Protein AF-A0A822FZ84-F1 (afdb_monomer)

Sequence (105 aa):
ALESEFVSCHLHHWIDFIFGYKQRGSEAVRAVDVFYYLAYESAVNLDSITNPTDRTAIETQIRNFGQAPAQLLTELHPPINSAMNLTPMMYNVTPEDVSMIMKFS

Secondary structure (DSSP, 8-state):
-TTSHHHHHHHHHHHHHHTSTTSSHHHHHHHT-PPPGGGSTTS--GGG---HHHHHHHHHHHHHS--PPPP--SSPPPPP--HHHH-GGGGG--HHHHHHHTT--

Mean predicted aligned error: 10.66 Å

Solvent-accessible surface area (backbone atoms only — not comparable to full-atom values): 6385 Å² total; per-residue (Å²): 112,76,91,30,70,72,40,50,52,49,47,32,60,58,44,18,42,58,28,15,39,30,43,48,69,71,49,4,59,77,69,73,50,70,73,64,67,69,26,40,80,85,64,69,68,69,86,77,48,83,51,68,66,61,40,52,51,51,54,50,46,44,74,71,71,48,67,54,63,73,73,79,36,82,52,84,54,72,64,55,95,36,76,59,80,76,37,76,71,62,84,79,56,57,81,73,56,59,61,57,60,68,71,78,109

Radius of gyration: 21.4 Å; Cα contacts (8 Å, |Δi|>4): 100; chains: 1; bounding box: 47×20×59 Å

Structure (mmCIF, N/CA/C/O backbone):
data_AF-A0A822FZ84-F1
#
_entry.id   AF-A0A822FZ84-F1
#
loop_
_atom_site.group_PDB
_atom_site.id
_atom_site.type_symbol
_atom_site.label_atom_id
_atom_site.label_alt_id
_atom_site.label_comp_id
_atom_site.label_asym_id
_atom_site.label_entity_id
_atom_site.label_seq_id
_atom_site.pdbx_PDB_ins_code
_atom_site.Cartn_x
_atom_site.Cartn_y
_atom_site.Cartn_z
_atom_site.occupancy
_atom_site.B_iso_or_equiv
_atom_site.auth_seq_id
_atom_site.auth_comp_id
_atom_site.auth_asym_id
_atom_site.auth_atom_id
_atom_site.pdbx_PDB_model_num
ATOM 1 N N . ALA A 1 1 ? 23.415 -2.727 -9.171 1.00 80.38 1 ALA A N 1
ATOM 2 C CA . ALA A 1 1 ? 22.228 -3.578 -8.946 1.00 80.38 1 ALA A CA 1
ATOM 3 C C . ALA A 1 1 ? 20.954 -2.753 -9.119 1.00 80.38 1 ALA A C 1
ATOM 5 O O . ALA A 1 1 ? 20.304 -2.936 -10.136 1.00 80.38 1 ALA A O 1
ATOM 6 N N . LEU A 1 2 ? 20.650 -1.802 -8.224 1.00 89.56 2 LEU A N 1
ATOM 7 C CA . LEU A 1 2 ? 19.492 -0.900 -8.378 1.00 89.56 2 LEU A CA 1
ATOM 8 C C . LEU A 1 2 ? 19.621 0.054 -9.576 1.00 89.56 2 LEU A C 1
ATOM 10 O O . LEU A 1 2 ? 18.687 0.180 -10.346 1.00 89.56 2 LEU A O 1
ATOM 14 N N . GLU A 1 3 ? 20.810 0.609 -9.806 1.00 90.75 3 GLU A N 1
ATOM 15 C CA . GLU A 1 3 ? 21.090 1.495 -10.954 1.00 90.75 3 GLU A CA 1
ATOM 16 C C . GLU A 1 3 ? 21.277 0.747 -12.291 1.00 90.75 3 GLU A C 1
ATOM 18 O O . GLU A 1 3 ? 21.889 1.264 -13.221 1.00 90.75 3 GLU A O 1
ATOM 23 N N . SER A 1 4 ? 20.871 -0.524 -12.381 1.00 89.31 4 SER A N 1
ATOM 24 C CA . SER A 1 4 ? 21.027 -1.280 -13.630 1.00 89.31 4 SER A CA 1
ATOM 25 C C . SER A 1 4 ? 19.916 -0.942 -14.614 1.00 89.31 4 SER A C 1
ATOM 27 O O . SER A 1 4 ? 18.779 -0.712 -14.212 1.00 89.31 4 SER A O 1
ATOM 29 N N . GLU A 1 5 ? 20.223 -1.020 -15.908 1.00 86.38 5 GLU A N 1
ATOM 30 C CA . GLU A 1 5 ? 19.253 -0.781 -16.982 1.00 86.38 5 GLU A CA 1
ATOM 31 C C . GLU A 1 5 ? 17.986 -1.639 -16.825 1.00 86.38 5 GLU A C 1
ATOM 33 O O . GLU A 1 5 ? 16.870 -1.152 -16.991 1.00 86.38 5 GLU A O 1
ATOM 38 N N . PHE A 1 6 ? 18.162 -2.902 -16.416 1.00 87.62 6 PHE A N 1
ATOM 39 C CA . PHE A 1 6 ? 17.065 -3.830 -16.151 1.00 87.62 6 PHE A CA 1
ATOM 40 C C . PHE A 1 6 ? 16.132 -3.339 -15.037 1.00 87.62 6 PHE A C 1
ATOM 42 O O . PHE A 1 6 ? 14.914 -3.446 -15.156 1.00 87.62 6 PHE A O 1
ATOM 49 N N . VAL A 1 7 ? 16.681 -2.808 -13.942 1.00 91.31 7 VAL A N 1
ATOM 50 C CA . VAL A 1 7 ? 15.851 -2.264 -12.862 1.00 91.31 7 VAL A CA 1
ATOM 51 C C . VAL A 1 7 ? 15.180 -0.979 -13.330 1.00 91.31 7 VAL A C 1
ATOM 53 O O . VAL A 1 7 ? 13.975 -0.845 -13.146 1.00 91.31 7 VAL A O 1
ATOM 56 N N . SER A 1 8 ? 15.902 -0.087 -14.010 1.00 89.38 8 SER A N 1
ATOM 57 C CA . SER A 1 8 ? 15.355 1.170 -14.534 1.00 89.38 8 SER A CA 1
ATOM 58 C C . SER A 1 8 ? 14.128 0.960 -15.427 1.00 89.38 8 SER A C 1
ATOM 60 O O . SER A 1 8 ? 13.134 1.672 -15.274 1.00 89.38 8 SER A O 1
ATOM 62 N N . CYS A 1 9 ? 14.142 -0.038 -16.319 1.00 89.50 9 CYS A N 1
ATOM 63 C CA . CYS A 1 9 ? 12.999 -0.295 -17.199 1.00 89.50 9 CYS A CA 1
ATOM 64 C C . CYS A 1 9 ? 11.798 -0.951 -16.488 1.00 89.50 9 CYS A C 1
ATOM 66 O O . CYS A 1 9 ? 10.669 -0.749 -16.929 1.00 89.50 9 CYS A O 1
ATOM 68 N N . HIS A 1 10 ? 11.989 -1.638 -15.353 1.00 90.94 10 HIS A N 1
ATOM 69 C CA . HIS A 1 10 ? 10.907 -2.330 -14.628 1.00 90.94 10 HIS A CA 1
ATOM 70 C C . HIS A 1 10 ? 10.463 -1.649 -13.325 1.00 90.94 10 HIS A C 1
ATOM 72 O O . HIS A 1 10 ? 9.415 -2.004 -12.786 1.00 90.94 10 HIS A O 1
ATOM 78 N N . LEU A 1 11 ? 11.208 -0.664 -12.815 1.00 94.38 11 LEU A N 1
ATOM 79 C CA . LEU A 1 11 ? 10.946 -0.049 -11.508 1.00 94.38 11 LEU A CA 1
ATOM 80 C C . LEU A 1 11 ? 9.545 0.566 -11.415 1.00 94.38 11 LEU A C 1
ATOM 82 O O . LEU A 1 11 ? 8.913 0.493 -10.364 1.00 94.38 11 LEU A O 1
ATOM 86 N N . HIS A 1 12 ? 9.031 1.106 -12.522 1.00 94.50 12 HIS A N 1
ATOM 87 C CA . HIS A 1 12 ? 7.685 1.674 -12.592 1.00 94.50 12 HIS A CA 1
ATOM 88 C C . HIS A 1 12 ? 6.594 0.674 -12.170 1.00 94.50 12 HIS A C 1
ATOM 90 O O . HIS A 1 12 ? 5.654 1.062 -11.486 1.00 94.50 12 HIS A O 1
ATOM 96 N N . HIS A 1 13 ? 6.762 -0.625 -12.448 1.00 94.94 13 HIS A N 1
ATOM 97 C CA . HIS A 1 13 ? 5.827 -1.645 -11.972 1.00 94.94 13 HIS A CA 1
ATOM 98 C C . HIS A 1 13 ? 5.835 -1.786 -10.453 1.00 94.94 13 HIS A C 1
ATOM 100 O O . HIS A 1 13 ? 4.775 -1.952 -9.862 1.00 94.94 13 HIS A O 1
ATOM 106 N N . TRP A 1 14 ? 7.007 -1.720 -9.816 1.00 96.38 14 TRP A N 1
ATOM 107 C CA . TRP A 1 14 ? 7.099 -1.724 -8.354 1.00 96.38 14 TRP A CA 1
ATOM 108 C C . TRP A 1 14 ? 6.465 -0.463 -7.755 1.00 96.38 14 TRP A C 1
ATOM 110 O O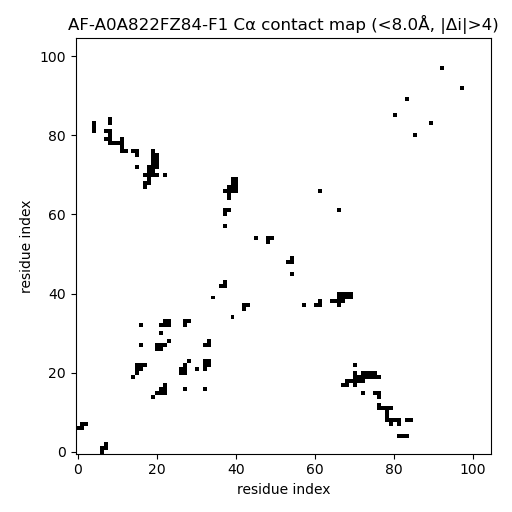 . TRP A 1 14 ? 5.753 -0.545 -6.757 1.00 96.38 14 TRP A O 1
ATOM 120 N N . ILE A 1 15 ? 6.645 0.689 -8.407 1.00 96.56 15 ILE A N 1
ATOM 121 C CA . ILE A 1 15 ? 5.978 1.934 -8.010 1.00 96.56 15 ILE A CA 1
ATOM 122 C C . ILE A 1 15 ? 4.452 1.789 -8.118 1.00 96.56 15 ILE A C 1
ATOM 124 O O . ILE A 1 15 ? 3.748 2.226 -7.209 1.00 96.56 15 ILE A O 1
ATOM 128 N N . ASP A 1 16 ? 3.935 1.125 -9.158 1.00 97.00 16 ASP A N 1
ATOM 129 C CA . ASP A 1 16 ? 2.495 0.874 -9.302 1.00 97.00 16 ASP A CA 1
ATOM 130 C C . ASP A 1 16 ? 1.905 0.080 -8.131 1.00 97.00 16 ASP A C 1
ATOM 132 O O . ASP A 1 16 ? 0.764 0.337 -7.745 1.00 97.00 16 ASP A O 1
ATOM 136 N N . PHE A 1 17 ? 2.665 -0.873 -7.583 1.00 96.19 17 PHE A N 1
ATOM 137 C CA . PHE A 1 17 ? 2.275 -1.656 -6.407 1.00 96.19 17 PHE A CA 1
ATOM 138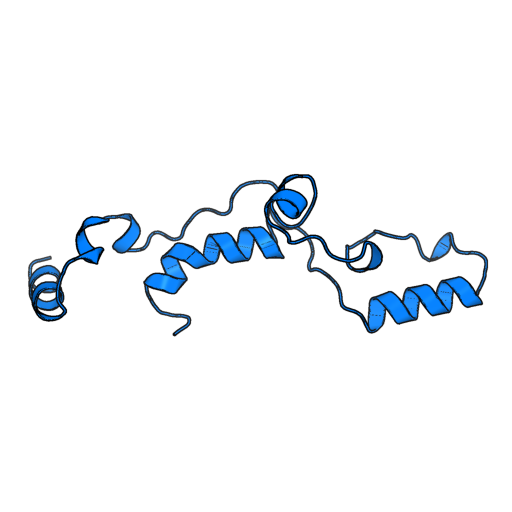 C C . PHE A 1 17 ? 2.249 -0.796 -5.144 1.00 96.19 17 PHE A C 1
ATOM 140 O O . PHE A 1 17 ? 1.235 -0.709 -4.459 1.00 96.19 17 PHE A O 1
ATOM 147 N N . ILE A 1 18 ? 3.351 -0.099 -4.857 1.00 96.75 18 ILE A N 1
ATOM 148 C CA . ILE A 1 18 ? 3.508 0.579 -3.567 1.00 96.75 18 ILE A CA 1
ATOM 149 C C . ILE A 1 18 ? 2.776 1.919 -3.507 1.00 96.75 18 ILE A C 1
ATOM 151 O O . ILE A 1 18 ? 2.277 2.275 -2.444 1.00 96.75 18 ILE A O 1
ATOM 155 N N . PHE A 1 19 ? 2.696 2.665 -4.610 1.00 96.94 19 PHE A N 1
ATOM 156 C CA . PHE A 1 19 ? 2.155 4.032 -4.639 1.00 96.94 19 PHE A CA 1
ATOM 157 C C . PHE A 1 19 ? 1.104 4.260 -5.730 1.00 96.94 19 PHE A C 1
ATOM 159 O O . PHE A 1 19 ? 0.472 5.318 -5.747 1.00 96.94 19 PHE A O 1
ATOM 166 N N . GLY A 1 20 ? 0.945 3.323 -6.664 1.00 96.31 20 GLY A N 1
ATOM 167 C CA . GLY A 1 20 ? 0.120 3.513 -7.852 1.00 96.31 20 GLY A CA 1
ATOM 168 C C . GLY A 1 20 ? -1.197 2.749 -7.838 1.00 96.31 20 GLY A C 1
ATOM 169 O O . GLY A 1 20 ? -1.736 2.366 -6.799 1.00 96.31 20 GLY A O 1
ATOM 170 N N . TYR A 1 21 ? -1.741 2.546 -9.036 1.00 96.56 21 TYR A N 1
ATOM 171 C CA . TYR A 1 21 ? -3.084 2.000 -9.232 1.00 96.56 21 TYR A CA 1
ATOM 172 C C . TYR A 1 21 ? -3.258 0.549 -8.745 1.00 96.56 21 TYR A C 1
ATOM 174 O O . TYR A 1 21 ? -4.392 0.117 -8.544 1.00 96.56 21 TYR A O 1
ATOM 182 N N . LYS A 1 22 ? -2.164 -0.202 -8.536 1.00 97.25 22 LYS A N 1
ATOM 183 C CA . LYS A 1 22 ? -2.207 -1.584 -8.032 1.00 97.25 22 LYS A CA 1
ATOM 184 C C . LYS A 1 22 ? -2.182 -1.683 -6.509 1.00 97.25 22 LYS A C 1
ATOM 186 O O . LYS A 1 22 ? -2.326 -2.786 -6.005 1.00 97.25 22 LYS A O 1
ATOM 191 N N . GLN A 1 23 ? -2.056 -0.573 -5.780 1.00 96.81 23 GLN A N 1
ATOM 192 C CA . GLN A 1 23 ? -2.022 -0.602 -4.315 1.00 96.81 23 GLN A CA 1
ATOM 193 C C . GLN A 1 23 ? -3.365 -1.050 -3.699 1.00 96.81 23 GLN A C 1
ATOM 195 O O . GLN A 1 23 ? -3.412 -1.615 -2.603 1.00 96.81 23 GLN A O 1
ATOM 200 N N . ARG A 1 24 ? -4.493 -0.754 -4.367 1.00 93.94 24 ARG A N 1
ATOM 201 C CA . ARG A 1 24 ? -5.853 -0.987 -3.846 1.00 93.94 24 ARG A CA 1
ATOM 202 C C . ARG A 1 24 ? -6.821 -1.452 -4.940 1.00 93.94 24 ARG A C 1
ATOM 204 O O . ARG A 1 24 ? -6.529 -1.399 -6.130 1.00 93.94 24 ARG A O 1
ATOM 211 N N . GLY A 1 25 ? -8.012 -1.886 -4.527 1.00 94.06 25 GLY A N 1
ATOM 212 C CA . GLY A 1 25 ? -9.098 -2.254 -5.441 1.00 94.06 25 GLY A CA 1
ATOM 213 C C . GLY A 1 25 ? -8.882 -3.588 -6.164 1.00 94.06 25 GLY A C 1
ATOM 214 O O . GLY A 1 25 ? -8.148 -4.457 -5.695 1.00 94.06 25 GLY A O 1
ATOM 215 N N . SER A 1 26 ? -9.553 -3.765 -7.306 1.00 96.88 26 SER A N 1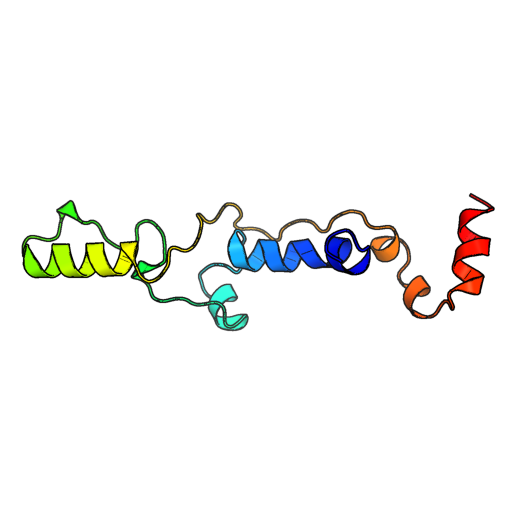
ATOM 216 C CA . SER A 1 26 ? -9.500 -5.007 -8.094 1.00 96.88 26 SER A CA 1
ATOM 217 C C . SER A 1 26 ? -8.097 -5.327 -8.604 1.00 96.88 26 SER A C 1
ATOM 219 O O . SER A 1 26 ? -7.728 -6.497 -8.692 1.00 96.88 26 SER A O 1
ATOM 221 N N . GLU A 1 27 ? -7.304 -4.298 -8.903 1.00 97.12 27 GLU A N 1
ATOM 222 C CA . GLU A 1 27 ? -5.950 -4.469 -9.423 1.00 97.12 27 GLU A CA 1
ATOM 223 C C . GLU A 1 27 ? -4.992 -5.013 -8.363 1.00 97.12 27 GLU A C 1
ATOM 225 O O . GLU A 1 27 ? -4.208 -5.909 -8.676 1.00 97.12 27 GLU A O 1
ATOM 230 N N . ALA A 1 28 ? -5.125 -4.581 -7.104 1.00 96.94 28 ALA A N 1
ATOM 231 C CA . ALA A 1 28 ? -4.383 -5.159 -5.982 1.00 96.94 28 ALA A CA 1
ATOM 232 C C . ALA A 1 28 ? -4.707 -6.644 -5.784 1.00 96.94 28 ALA A C 1
ATOM 234 O O . ALA A 1 28 ? -3.809 -7.464 -5.607 1.00 96.94 28 ALA A O 1
ATOM 235 N N . VAL A 1 29 ? -5.991 -7.017 -5.873 1.00 97.38 29 VAL A N 1
ATOM 236 C CA . VAL A 1 29 ? -6.427 -8.422 -5.767 1.00 97.38 29 VAL A CA 1
ATOM 237 C C . VAL A 1 29 ? -5.819 -9.253 -6.892 1.00 97.38 29 VAL A C 1
ATOM 239 O O . VAL A 1 29 ? -5.247 -10.313 -6.644 1.00 97.38 29 VAL A O 1
ATOM 242 N N . ARG A 1 30 ? -5.910 -8.762 -8.133 1.00 96.94 30 ARG A N 1
ATOM 243 C CA . ARG A 1 30 ? -5.378 -9.447 -9.317 1.00 96.94 30 ARG A CA 1
ATOM 244 C C . ARG A 1 30 ? -3.866 -9.639 -9.240 1.00 96.94 30 ARG A C 1
ATOM 246 O O . ARG A 1 30 ? -3.354 -10.630 -9.754 1.00 96.94 30 ARG A O 1
ATOM 253 N N . ALA A 1 31 ? -3.167 -8.693 -8.625 1.00 96.31 31 ALA A N 1
ATOM 254 C CA . ALA A 1 31 ? -1.721 -8.708 -8.505 1.00 96.31 31 ALA A CA 1
ATOM 255 C C . ALA A 1 31 ? -1.217 -9.316 -7.179 1.00 96.31 31 ALA A C 1
ATOM 257 O O . ALA A 1 31 ? -0.009 -9.401 -6.979 1.00 96.31 31 ALA A O 1
ATOM 258 N N . VAL A 1 32 ? -2.130 -9.804 -6.327 1.00 97.12 32 VAL A N 1
ATOM 259 C CA . VAL A 1 32 ? -1.846 -10.455 -5.035 1.00 97.12 32 VAL A CA 1
ATOM 260 C C . VAL A 1 32 ? -1.092 -9.530 -4.064 1.00 97.12 32 VAL A C 1
ATOM 262 O O . VAL A 1 32 ? -0.197 -9.956 -3.344 1.00 97.12 32 VAL A O 1
ATOM 265 N N . ASP A 1 33 ? -1.487 -8.257 -4.032 1.00 96.50 33 ASP A N 1
ATOM 266 C CA . ASP A 1 33 ? -0.848 -7.197 -3.235 1.00 96.50 33 ASP A CA 1
ATOM 267 C C . ASP A 1 33 ? -1.827 -6.551 -2.231 1.00 96.50 33 ASP A C 1
ATOM 269 O O . ASP A 1 33 ? -1.796 -5.355 -1.949 1.00 96.50 33 ASP A O 1
ATOM 273 N N . VAL A 1 34 ? -2.775 -7.342 -1.712 1.00 96.50 34 VAL A N 1
ATOM 274 C CA . VAL A 1 34 ? -3.754 -6.879 -0.715 1.00 96.50 34 VAL A CA 1
ATOM 275 C C . VAL A 1 34 ? -3.236 -7.143 0.694 1.00 96.50 34 VAL A C 1
ATOM 277 O O . VAL A 1 34 ? -3.012 -8.289 1.084 1.00 96.50 34 VAL A O 1
ATOM 280 N N . PHE A 1 35 ? -3.120 -6.079 1.481 1.00 95.12 35 PHE A N 1
ATOM 281 C CA . PHE A 1 35 ? -2.723 -6.125 2.884 1.00 95.12 35 PHE A CA 1
ATOM 282 C C . PHE A 1 35 ? -3.939 -6.086 3.816 1.00 95.12 35 PHE A C 1
ATOM 284 O O . PHE A 1 35 ? -5.085 -5.895 3.401 1.00 95.12 35 PHE A O 1
ATOM 291 N N . TYR A 1 36 ? -3.694 -6.272 5.114 1.00 95.62 36 TYR A N 1
ATOM 292 C CA . TYR A 1 36 ? -4.737 -6.147 6.129 1.00 95.62 36 TYR A CA 1
ATOM 293 C C . TYR A 1 36 ? -5.327 -4.731 6.138 1.00 95.62 36 TYR A C 1
ATOM 295 O O . TYR A 1 36 ? -4.591 -3.756 6.010 1.00 95.62 36 TYR A O 1
ATOM 303 N N . TYR A 1 37 ? -6.643 -4.598 6.326 1.00 93.69 37 TYR A N 1
ATOM 304 C CA . TYR A 1 37 ? -7.341 -3.326 6.099 1.00 93.69 37 TYR A CA 1
ATOM 305 C C . TYR A 1 37 ? -6.799 -2.153 6.939 1.00 93.69 37 TYR A C 1
ATOM 307 O O . TYR A 1 37 ? -6.780 -1.029 6.453 1.00 93.69 37 TYR A O 1
ATOM 315 N N . LEU A 1 38 ? -6.299 -2.408 8.157 1.00 95.19 38 LEU A N 1
ATOM 316 C CA . LEU A 1 38 ? -5.697 -1.378 9.021 1.00 95.19 38 LEU A CA 1
ATOM 317 C C . LEU A 1 38 ? -4.326 -0.876 8.553 1.00 95.19 38 LEU A C 1
ATOM 319 O O . LEU A 1 38 ? -3.850 0.128 9.076 1.00 95.19 38 LEU A O 1
ATOM 323 N N . ALA A 1 39 ? -3.690 -1.548 7.593 1.00 94.50 39 ALA A N 1
ATOM 324 C CA . ALA A 1 39 ? -2.449 -1.066 6.997 1.00 94.50 39 ALA A CA 1
ATOM 325 C C . ALA A 1 39 ? -2.695 0.137 6.075 1.00 94.50 39 ALA A C 1
ATOM 327 O O . ALA A 1 39 ? -1.774 0.909 5.825 1.00 94.50 39 ALA A O 1
ATOM 328 N N . TYR A 1 40 ? -3.916 0.308 5.564 1.00 94.00 40 TYR A N 1
ATOM 329 C CA . TYR A 1 40 ? -4.251 1.390 4.651 1.00 94.00 40 TYR A CA 1
ATOM 330 C C . TYR A 1 40 ? -4.613 2.671 5.400 1.00 94.00 40 TYR A C 1
ATOM 332 O O . TYR A 1 40 ? -5.339 2.664 6.396 1.00 94.00 40 TYR A O 1
ATOM 340 N N . GLU A 1 41 ? -4.139 3.796 4.871 1.00 87.50 41 GLU A N 1
ATOM 341 C CA . GLU A 1 41 ? -4.481 5.120 5.384 1.00 87.50 41 GLU A CA 1
ATOM 342 C C . GLU A 1 41 ? -6.001 5.327 5.464 1.00 87.50 41 GLU A C 1
ATOM 344 O O . GLU A 1 41 ? -6.749 4.906 4.574 1.00 87.50 41 GLU A O 1
ATOM 349 N N . SER A 1 42 ? -6.431 5.982 6.546 1.00 84.31 42 SER A N 1
ATOM 350 C CA . SER A 1 42 ? -7.828 6.335 6.826 1.00 84.31 42 SER A CA 1
ATOM 351 C C . SER A 1 42 ? -8.802 5.151 6.869 1.00 84.31 42 SER A C 1
ATOM 353 O O . SER A 1 42 ? -10.009 5.353 6.763 1.00 84.31 42 SER A O 1
ATOM 355 N N . ALA A 1 43 ? -8.315 3.922 7.073 1.00 87.06 43 ALA A N 1
ATOM 356 C CA . ALA A 1 43 ? -9.174 2.743 7.179 1.00 87.06 43 ALA A CA 1
ATOM 357 C C . ALA A 1 43 ? -10.122 2.778 8.393 1.00 87.06 43 ALA A C 1
ATOM 359 O O . ALA A 1 43 ? -11.185 2.160 8.361 1.00 87.06 43 ALA A O 1
ATOM 360 N N . VAL A 1 44 ? -9.744 3.487 9.465 1.00 89.38 44 VAL A N 1
ATOM 361 C CA . VAL A 1 44 ? -10.537 3.631 10.693 1.00 89.38 44 VAL A CA 1
ATOM 362 C C . VAL A 1 44 ? -10.432 5.056 11.231 1.00 89.38 44 VAL A C 1
ATOM 36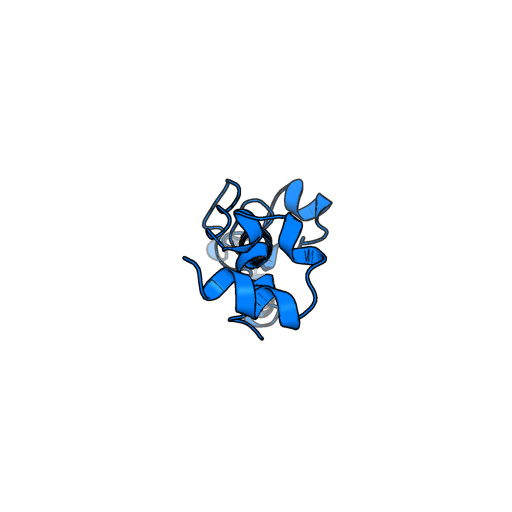4 O O . VAL A 1 44 ? -9.345 5.628 11.292 1.00 89.38 44 VAL A O 1
ATOM 367 N N . ASN A 1 45 ? -11.564 5.609 11.673 1.00 90.44 45 ASN A N 1
ATOM 368 C CA . ASN A 1 45 ? -11.602 6.825 12.478 1.00 90.44 45 ASN A CA 1
ATOM 369 C C . ASN A 1 45 ? -11.429 6.455 13.963 1.00 90.44 45 ASN A C 1
ATOM 371 O O . ASN A 1 45 ? -12.323 5.862 14.565 1.00 90.44 45 ASN A O 1
ATOM 375 N N . LEU A 1 46 ? -10.278 6.788 14.554 1.00 88.31 46 LEU A N 1
ATOM 376 C CA . LEU A 1 46 ? -9.988 6.450 15.953 1.00 88.31 46 LEU A CA 1
ATOM 377 C C . LEU A 1 46 ? -10.894 7.192 16.943 1.00 88.31 46 LEU A C 1
ATOM 379 O O . LEU A 1 46 ? -11.202 6.652 18.004 1.00 88.31 46 LEU A O 1
ATOM 383 N N . ASP A 1 47 ? -11.365 8.388 16.585 1.00 89.00 47 ASP A N 1
ATOM 384 C CA . ASP A 1 47 ? -12.210 9.209 17.455 1.00 89.00 47 ASP A CA 1
ATOM 385 C C . ASP A 1 47 ? -13.643 8.676 17.551 1.00 89.00 47 ASP A C 1
ATOM 387 O O . ASP A 1 47 ? -14.357 8.975 18.506 1.00 89.00 47 ASP A O 1
ATOM 391 N N . SER A 1 48 ? -14.074 7.847 16.593 1.00 93.00 48 SER A N 1
ATOM 392 C CA . SER A 1 48 ? -15.383 7.196 16.658 1.00 93.00 48 SER A CA 1
ATOM 393 C C . SER A 1 48 ? -15.389 5.929 17.523 1.00 93.00 48 SER A C 1
ATOM 395 O O . SER A 1 48 ? -16.450 5.338 17.719 1.00 93.00 48 SER A O 1
ATOM 397 N N . ILE A 1 49 ? -14.231 5.482 18.026 1.00 92.94 49 ILE A N 1
ATOM 398 C CA . ILE A 1 49 ? -14.125 4.289 18.875 1.00 92.94 49 ILE A CA 1
ATOM 399 C C . ILE A 1 49 ? -14.340 4.693 20.334 1.00 92.94 49 ILE A C 1
ATOM 401 O O . ILE A 1 49 ? -13.510 5.362 20.946 1.00 92.94 49 ILE A O 1
ATOM 405 N N . THR A 1 50 ? -15.452 4.248 20.912 1.00 94.12 50 THR A N 1
ATOM 406 C CA . THR A 1 50 ? -15.830 4.581 22.294 1.00 94.12 50 THR A CA 1
ATOM 407 C C . THR A 1 50 ? -15.160 3.689 23.336 1.00 94.12 50 THR A C 1
ATOM 409 O O . THR A 1 50 ? -14.915 4.132 24.457 1.00 94.12 50 THR A O 1
ATOM 412 N N . ASN A 1 51 ? -14.853 2.436 22.987 1.00 96.12 51 ASN A N 1
ATOM 413 C CA . ASN A 1 51 ? -14.211 1.496 23.898 1.00 96.12 51 ASN A CA 1
ATOM 414 C C . ASN A 1 51 ? -12.688 1.745 23.952 1.00 96.12 51 ASN A C 1
ATOM 416 O O . ASN A 1 51 ? -12.005 1.572 22.937 1.00 96.12 51 ASN A O 1
ATOM 420 N N . PRO A 1 52 ? -12.122 2.099 25.122 1.00 94.75 52 PRO A N 1
ATOM 421 C CA . PRO A 1 52 ? -10.694 2.386 25.250 1.00 94.75 52 PRO A CA 1
ATOM 422 C C . PRO A 1 52 ? -9.799 1.171 24.966 1.00 94.75 52 PRO A C 1
ATOM 424 O O . PRO A 1 52 ? -8.685 1.337 24.463 1.00 94.75 52 PRO A O 1
ATOM 427 N N . THR A 1 53 ? -10.267 -0.047 25.251 1.00 96.44 53 THR A N 1
ATOM 428 C CA . THR A 1 53 ? -9.512 -1.277 24.974 1.00 96.44 53 THR A CA 1
ATOM 429 C C . THR A 1 53 ? -9.389 -1.509 23.473 1.00 96.44 53 THR A C 1
ATOM 431 O O . THR A 1 53 ? -8.284 -1.731 22.979 1.00 96.44 53 THR A O 1
ATOM 434 N N . ASP A 1 54 ? -10.495 -1.374 22.740 1.00 94.69 54 ASP A N 1
ATOM 435 C CA . ASP A 1 54 ? -10.518 -1.566 21.287 1.00 94.69 54 ASP A CA 1
ATOM 436 C C . ASP A 1 54 ? -9.686 -0.492 20.582 1.00 94.69 54 ASP A C 1
ATOM 438 O O . ASP A 1 54 ? -8.906 -0.796 19.679 1.00 94.69 54 ASP A O 1
ATOM 442 N N . ARG A 1 55 ? -9.775 0.760 21.054 1.00 95.50 55 ARG A N 1
ATOM 443 C CA . ARG A 1 55 ? -8.941 1.858 20.557 1.00 95.50 55 ARG A CA 1
ATOM 444 C C . ARG A 1 55 ? -7.455 1.547 20.727 1.00 95.50 55 ARG A C 1
ATOM 446 O O . ARG A 1 55 ? -6.697 1.639 19.766 1.00 95.50 55 ARG A O 1
ATOM 453 N N . THR A 1 56 ? -7.047 1.131 21.925 1.00 95.44 56 THR A N 1
ATOM 454 C CA . THR A 1 56 ? -5.644 0.793 22.215 1.00 95.44 56 THR A CA 1
ATOM 455 C C . THR A 1 56 ? -5.161 -0.375 21.355 1.00 95.44 56 THR A C 1
ATOM 457 O O . THR A 1 56 ? -4.031 -0.360 20.860 1.00 95.44 56 THR A O 1
ATOM 460 N N . ALA A 1 57 ? -6.011 -1.384 21.145 1.00 94.88 57 ALA A N 1
ATOM 461 C CA . ALA A 1 57 ? -5.693 -2.532 20.306 1.00 94.88 57 ALA A CA 1
ATOM 462 C C . ALA A 1 57 ? -5.472 -2.120 18.841 1.00 94.88 57 ALA A C 1
ATOM 464 O O . ALA A 1 57 ? -4.467 -2.504 18.243 1.00 94.88 57 ALA A O 1
ATOM 465 N N . ILE A 1 58 ? -6.355 -1.284 18.285 1.00 94.19 58 ILE A N 1
ATOM 466 C CA . ILE A 1 58 ? -6.239 -0.773 16.912 1.00 94.19 58 ILE A CA 1
ATOM 467 C C . ILE A 1 58 ? -5.004 0.122 16.757 1.00 94.19 58 ILE A C 1
ATOM 469 O O . ILE A 1 58 ? -4.248 -0.046 15.802 1.00 94.19 58 ILE A O 1
ATOM 473 N N . GLU A 1 59 ? -4.740 1.023 17.705 1.00 93.69 59 GLU A N 1
ATOM 474 C CA . GLU A 1 59 ? -3.533 1.861 17.688 1.00 93.69 59 GLU A CA 1
ATOM 475 C C . GLU A 1 59 ? -2.251 1.019 17.729 1.00 93.69 59 GLU A C 1
ATOM 477 O O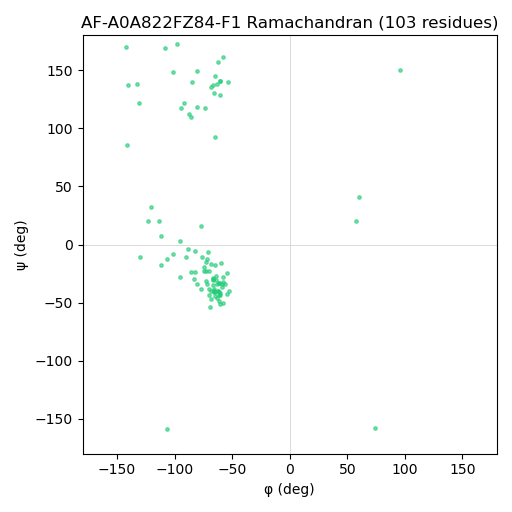 . GLU A 1 59 ? -1.296 1.290 16.999 1.00 93.69 59 GLU A O 1
ATOM 482 N N . THR A 1 60 ? -2.237 -0.034 18.550 1.00 94.88 60 THR A N 1
ATOM 483 C CA . THR A 1 60 ? -1.114 -0.978 18.631 1.00 94.88 60 THR A CA 1
ATOM 484 C C . THR A 1 60 ? -0.9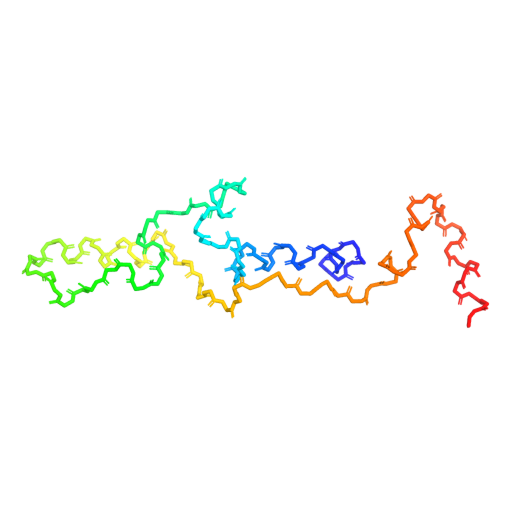39 -1.738 17.319 1.00 94.88 60 THR A C 1
ATOM 486 O O . THR A 1 60 ? 0.191 -1.902 16.857 1.00 94.88 60 THR A O 1
ATOM 489 N N . GLN A 1 61 ? -2.043 -2.158 16.693 1.00 94.88 61 GLN A N 1
ATOM 490 C CA . GLN A 1 61 ? -2.019 -2.835 15.401 1.00 94.88 61 GLN A CA 1
ATOM 491 C C . GLN A 1 61 ? -1.400 -1.938 14.319 1.00 94.88 61 GLN A C 1
ATOM 493 O O . GLN A 1 61 ? -0.457 -2.351 13.648 1.00 94.88 61 GLN A O 1
ATOM 498 N N . ILE A 1 62 ? -1.881 -0.696 14.196 1.00 93.00 62 ILE A N 1
ATOM 499 C CA . ILE A 1 62 ? -1.398 0.283 13.209 1.00 93.00 62 ILE A CA 1
ATOM 500 C C . ILE A 1 62 ? 0.089 0.601 13.429 1.00 93.00 62 ILE A C 1
ATOM 502 O O . ILE A 1 62 ? 0.848 0.706 12.470 1.00 93.00 62 ILE A O 1
ATOM 506 N N . ARG A 1 63 ? 0.523 0.741 14.689 1.00 93.38 63 ARG A N 1
ATOM 507 C CA . ARG A 1 63 ? 1.906 1.115 15.021 1.00 93.38 63 ARG A CA 1
ATOM 508 C C . ARG A 1 63 ? 2.915 -0.002 14.749 1.00 93.38 63 ARG A C 1
ATOM 510 O O . ARG A 1 63 ? 4.049 0.296 14.389 1.00 93.38 63 ARG A O 1
ATOM 517 N N . ASN A 1 64 ? 2.522 -1.262 14.943 1.00 95.50 64 ASN A N 1
ATOM 518 C CA . ASN A 1 64 ? 3.477 -2.372 15.010 1.00 95.50 64 ASN A CA 1
ATOM 519 C C . ASN A 1 64 ? 3.403 -3.359 13.836 1.00 95.50 64 ASN A C 1
ATOM 521 O O . ASN A 1 64 ? 4.355 -4.110 13.641 1.00 95.50 64 ASN A O 1
ATOM 525 N N . PHE A 1 65 ? 2.314 -3.384 13.058 1.00 94.25 65 PHE A N 1
ATOM 526 C CA . PHE A 1 65 ? 2.092 -4.407 12.019 1.00 94.25 65 PHE A CA 1
ATOM 527 C C . PHE A 1 65 ? 2.109 -3.860 10.585 1.00 94.25 65 PHE A C 1
ATOM 529 O O . PHE A 1 65 ? 1.646 -4.522 9.658 1.00 94.25 65 PHE A O 1
ATOM 5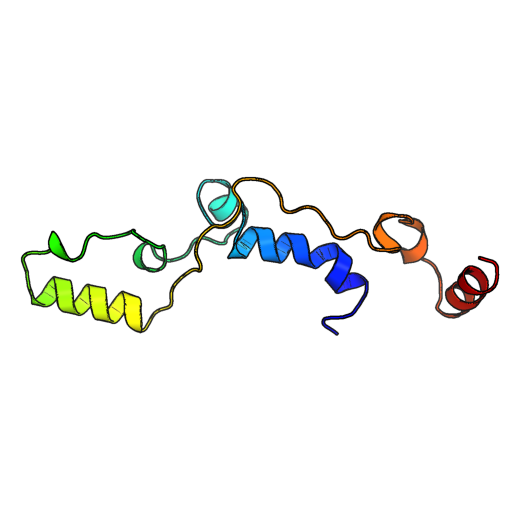36 N N . GLY A 1 66 ? 2.713 -2.685 10.402 1.00 92.50 66 GLY A N 1
ATOM 537 C CA . GLY A 1 66 ? 2.970 -2.084 9.098 1.00 92.50 66 GLY A CA 1
ATOM 538 C C . GLY A 1 66 ? 1.908 -1.077 8.663 1.00 92.50 66 GLY A C 1
ATOM 539 O O . GLY A 1 66 ? 0.732 -1.175 9.009 1.00 92.50 66 GLY A O 1
ATOM 540 N N . GLN A 1 67 ? 2.357 -0.099 7.880 1.00 95.44 67 GLN A N 1
ATOM 541 C CA . GLN A 1 67 ? 1.530 0.946 7.287 1.00 95.44 67 GLN A CA 1
ATOM 542 C C . GLN A 1 67 ? 1.879 1.028 5.801 1.00 95.44 67 GLN A C 1
ATOM 544 O O . GLN A 1 67 ? 3.041 1.234 5.446 1.00 95.44 67 GLN A O 1
ATOM 549 N N . ALA A 1 68 ? 0.885 0.835 4.939 1.00 94.81 68 ALA A N 1
ATOM 550 C CA . ALA A 1 68 ? 1.042 1.054 3.513 1.00 94.81 68 ALA A CA 1
ATOM 551 C C . ALA A 1 68 ? 1.214 2.564 3.264 1.00 94.81 68 ALA A C 1
ATOM 553 O O . ALA A 1 68 ? 0.473 3.360 3.852 1.00 94.81 68 ALA A O 1
ATOM 554 N N . PRO A 1 69 ? 2.161 2.983 2.407 1.00 95.94 69 PRO A N 1
ATOM 555 C CA . PRO A 1 69 ? 2.283 4.383 2.024 1.00 95.94 69 PRO A CA 1
ATOM 556 C C . PRO A 1 69 ? 1.000 4.927 1.381 1.00 95.94 69 PRO A C 1
ATOM 558 O O . PRO A 1 69 ? 0.156 4.171 0.897 1.00 95.94 69 PRO A O 1
ATOM 561 N N . ALA A 1 70 ? 0.854 6.250 1.336 1.00 94.81 70 ALA A N 1
ATOM 562 C CA . ALA A 1 70 ? -0.262 6.880 0.636 1.00 94.81 70 ALA A CA 1
ATOM 563 C C . ALA A 1 70 ? -0.244 6.529 -0.864 1.00 94.81 70 ALA A C 1
ATOM 565 O O . ALA A 1 70 ? 0.819 6.485 -1.490 1.00 94.81 70 ALA A O 1
ATOM 566 N N . GLN A 1 71 ? -1.425 6.299 -1.444 1.00 95.94 71 GLN A N 1
ATOM 567 C CA . GLN A 1 71 ? -1.565 6.127 -2.889 1.00 95.94 71 GLN A CA 1
ATOM 568 C C . GLN A 1 71 ? -1.397 7.491 -3.565 1.00 95.94 71 GLN A C 1
ATOM 570 O O . GLN A 1 71 ? -2.183 8.406 -3.328 1.00 95.94 71 GLN A O 1
ATOM 575 N 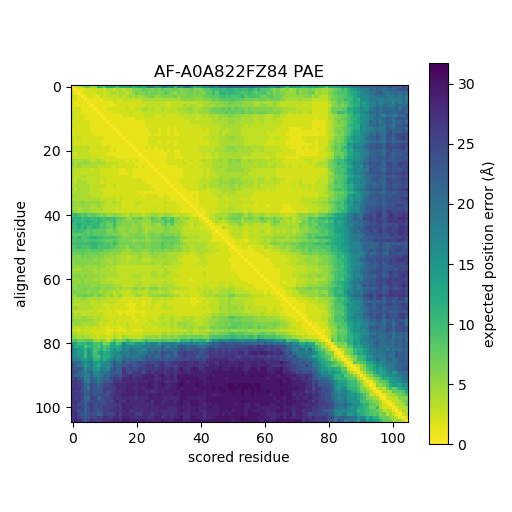N . LEU A 1 72 ? -0.369 7.627 -4.398 1.00 95.81 72 LEU A N 1
ATOM 576 C CA . LEU A 1 72 ? -0.033 8.877 -5.080 1.00 95.81 72 LEU A CA 1
ATOM 577 C C . LEU A 1 72 ? -0.632 8.950 -6.486 1.00 95.81 72 LEU A C 1
ATOM 579 O O . LEU A 1 72 ? -0.887 10.045 -6.982 1.00 95.81 72 LEU A O 1
ATOM 583 N N . LEU A 1 73 ? -0.844 7.798 -7.132 1.00 94.69 73 LEU A N 1
ATOM 584 C CA . LEU A 1 73 ? -1.310 7.707 -8.514 1.00 94.69 73 LEU A CA 1
ATOM 585 C C . LEU A 1 73 ? -2.462 6.706 -8.634 1.00 94.69 73 LEU A C 1
ATOM 587 O O . LEU A 1 73 ? -2.423 5.607 -8.079 1.00 94.69 73 LEU A O 1
ATOM 591 N N . THR A 1 74 ? -3.477 7.074 -9.411 1.00 93.81 74 THR A N 1
ATOM 592 C CA . THR A 1 74 ? -4.586 6.181 -9.791 1.00 93.81 74 THR A CA 1
ATOM 593 C C . THR A 1 74 ? -4.442 5.633 -11.208 1.00 93.81 74 THR A C 1
ATOM 595 O O . THR A 1 74 ? -5.204 4.757 -11.604 1.00 93.81 74 THR A O 1
ATOM 598 N N . GLU A 1 75 ? -3.469 6.137 -11.964 1.00 93.56 75 GLU A N 1
ATOM 599 C CA . GLU A 1 75 ? -3.117 5.677 -13.306 1.00 93.56 75 GLU A CA 1
ATOM 600 C C . GLU A 1 75 ? -1.778 4.926 -13.290 1.00 93.56 75 GLU A C 1
ATOM 602 O O . GLU A 1 75 ? -1.053 4.934 -12.291 1.00 93.56 75 GLU A O 1
ATOM 607 N N . LEU A 1 76 ? -1.466 4.259 -14.405 1.00 92.94 76 LEU A N 1
ATOM 608 C CA . LEU A 1 76 ? -0.203 3.552 -14.613 1.00 92.94 76 LEU A CA 1
ATOM 609 C C . LEU A 1 76 ? 0.979 4.527 -14.533 1.00 92.94 76 LEU A C 1
ATOM 611 O O . LEU A 1 76 ? 1.004 5.530 -15.250 1.00 92.94 76 LEU A O 1
ATOM 615 N N . HIS A 1 77 ? 1.984 4.212 -13.716 1.00 93.38 77 HIS A N 1
ATOM 616 C CA . HIS A 1 77 ? 3.209 4.997 -13.660 1.00 93.38 77 HIS A CA 1
ATOM 617 C C . HIS A 1 77 ? 3.962 4.893 -14.998 1.00 93.38 77 HIS A C 1
ATOM 619 O O . HIS A 1 77 ? 4.209 3.782 -15.480 1.00 93.38 77 HIS A O 1
ATOM 625 N N . PRO A 1 78 ? 4.382 6.017 -15.607 1.00 91.25 78 PRO A N 1
ATOM 626 C CA . PRO A 1 78 ? 5.090 5.979 -16.878 1.00 91.25 78 PRO A CA 1
ATOM 627 C C . PRO A 1 78 ? 6.427 5.230 -16.737 1.00 91.25 78 PRO A C 1
ATOM 629 O O . PRO A 1 78 ? 7.145 5.434 -15.750 1.00 91.25 78 PRO A O 1
ATOM 632 N N . PRO A 1 79 ? 6.799 4.370 -17.700 1.00 88.19 79 PRO A N 1
ATOM 633 C CA . PRO A 1 79 ? 8.120 3.762 -17.708 1.00 88.19 79 PRO A CA 1
ATOM 634 C C . PRO A 1 79 ? 9.188 4.841 -17.913 1.00 88.19 79 PRO A C 1
ATOM 636 O O . PRO A 1 79 ? 8.990 5.808 -18.651 1.00 88.19 79 PRO A O 1
ATOM 639 N N . ILE A 1 80 ? 10.346 4.667 -17.277 1.00 83.19 80 ILE A N 1
ATOM 640 C CA . ILE A 1 80 ? 11.504 5.519 -17.550 1.00 83.19 80 ILE A CA 1
ATOM 641 C C . ILE A 1 80 ? 11.970 5.255 -18.989 1.00 83.19 80 ILE A C 1
ATOM 643 O O . ILE A 1 80 ? 12.052 4.102 -19.428 1.00 83.19 80 ILE A O 1
ATOM 647 N N . ASN A 1 81 ? 12.299 6.326 -19.720 1.00 66.62 81 ASN A N 1
ATOM 648 C CA . ASN A 1 81 ? 12.962 6.231 -21.021 1.00 66.62 81 ASN A CA 1
ATOM 649 C C . ASN A 1 81 ? 14.361 5.634 -20.828 1.00 66.62 81 ASN A C 1
ATOM 651 O O . ASN A 1 81 ? 15.326 6.331 -20.531 1.00 66.62 81 ASN A O 1
ATOM 655 N N . SER A 1 82 ? 14.427 4.317 -20.968 1.00 62.47 82 SER A N 1
ATOM 656 C CA . SER A 1 82 ? 15.627 3.495 -20.913 1.00 62.47 82 SER A CA 1
ATOM 657 C C . SER A 1 82 ? 16.051 3.149 -22.345 1.00 62.47 82 SER A C 1
ATOM 659 O O . SER A 1 82 ? 15.200 3.001 -23.229 1.00 62.47 82 SER A O 1
ATOM 661 N N . ALA A 1 83 ? 17.354 2.995 -22.594 1.00 59.66 83 ALA A N 1
ATOM 662 C CA . ALA A 1 83 ? 17.872 2.617 -23.913 1.00 59.66 83 ALA A CA 1
ATOM 663 C C . ALA A 1 83 ? 17.291 1.268 -24.393 1.00 59.66 83 ALA A C 1
ATOM 665 O O . ALA A 1 83 ? 17.085 1.059 -25.591 1.00 59.66 83 ALA A O 1
ATOM 666 N N . MET A 1 84 ? 16.927 0.387 -23.452 1.00 53.56 84 MET A N 1
ATOM 667 C CA . MET A 1 84 ? 16.248 -0.883 -23.729 1.00 53.56 84 MET A CA 1
ATOM 668 C C . MET A 1 84 ? 14.781 -0.727 -24.148 1.00 53.56 84 MET A C 1
ATOM 670 O O . MET A 1 84 ? 14.309 -1.508 -24.970 1.00 53.56 84 MET A O 1
ATOM 674 N N . ASN A 1 85 ? 14.069 0.296 -23.660 1.00 54.50 85 ASN A N 1
ATOM 675 C CA . ASN A 1 85 ? 12.708 0.609 -24.127 1.00 54.50 85 ASN A CA 1
ATOM 676 C C . ASN A 1 85 ? 12.705 1.171 -25.561 1.00 54.50 85 ASN A C 1
ATOM 678 O O . ASN A 1 85 ? 11.706 1.060 -26.268 1.00 54.50 85 ASN A O 1
ATOM 682 N N . LEU A 1 86 ? 13.831 1.738 -26.005 1.00 53.56 86 LEU A N 1
ATOM 683 C CA . LEU A 1 86 ? 14.018 2.237 -27.369 1.00 53.56 86 LEU A CA 1
ATOM 684 C C . LEU A 1 86 ? 14.481 1.141 -28.346 1.00 53.56 86 LEU A C 1
ATOM 686 O O . LEU A 1 86 ? 14.243 1.263 -29.546 1.00 53.56 86 LEU A O 1
ATOM 690 N N . THR A 1 87 ? 15.117 0.065 -27.860 1.00 49.06 87 THR A N 1
ATOM 691 C CA . THR A 1 87 ? 15.653 -1.019 -28.706 1.00 49.06 87 THR A CA 1
ATOM 692 C C . THR A 1 87 ? 15.456 -2.418 -28.087 1.00 49.06 87 THR A C 1
ATOM 694 O O . THR A 1 87 ? 16.371 -2.987 -27.489 1.00 49.06 87 THR A O 1
ATOM 697 N N . PRO A 1 88 ? 14.290 -3.060 -28.307 1.00 52.22 88 PRO A N 1
ATOM 698 C CA . PRO A 1 88 ? 14.000 -4.410 -27.798 1.00 52.22 88 PRO A CA 1
ATOM 699 C C . PRO A 1 88 ? 14.969 -5.507 -28.289 1.00 52.22 88 PRO A C 1
ATOM 701 O O . PRO A 1 88 ? 15.024 -6.596 -27.724 1.00 52.22 88 PRO A O 1
ATOM 704 N N . MET A 1 89 ? 15.744 -5.230 -29.344 1.00 53.00 89 MET A N 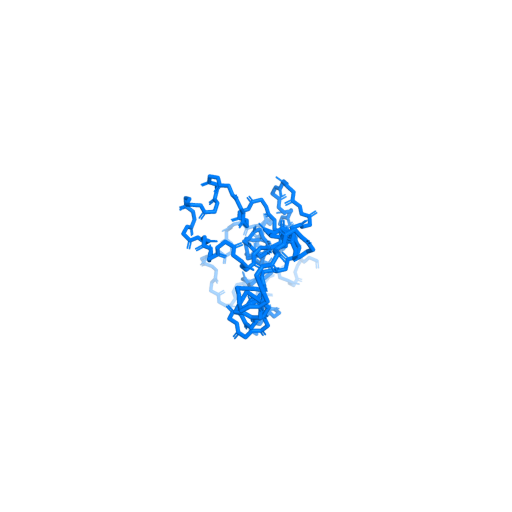1
ATOM 705 C CA . MET A 1 89 ? 16.698 -6.156 -29.971 1.00 53.00 89 MET A CA 1
ATOM 706 C C . MET A 1 89 ? 17.973 -6.399 -29.140 1.00 53.00 89 MET A C 1
ATOM 708 O O . MET A 1 89 ? 18.687 -7.363 -29.405 1.00 53.00 89 MET A O 1
ATOM 712 N N . MET A 1 90 ? 18.271 -5.573 -28.126 1.00 51.81 90 MET A N 1
ATOM 713 C CA . MET A 1 90 ? 19.487 -5.722 -27.305 1.00 51.81 90 MET A CA 1
ATOM 714 C C . MET A 1 90 ? 19.465 -6.937 -26.362 1.00 51.81 90 MET A C 1
ATOM 716 O O . MET A 1 90 ? 20.484 -7.250 -25.755 1.00 51.81 90 MET A O 1
ATOM 720 N N . TYR A 1 91 ? 18.345 -7.661 -26.260 1.00 51.41 91 TYR A N 1
ATOM 721 C CA . TYR A 1 91 ? 18.231 -8.846 -25.398 1.00 51.41 91 TYR A CA 1
ATOM 722 C C . TYR A 1 91 ? 19.069 -10.052 -25.877 1.00 51.41 91 TYR A C 1
ATOM 724 O O . TYR A 1 91 ? 19.339 -10.951 -25.087 1.00 51.41 91 TYR A O 1
ATOM 732 N N . ASN A 1 92 ? 19.515 -10.060 -27.142 1.00 51.44 92 ASN A N 1
ATOM 733 C CA . ASN A 1 92 ? 20.286 -11.161 -27.745 1.00 51.44 92 ASN A CA 1
ATOM 734 C C . ASN A 1 92 ? 21.745 -10.811 -28.068 1.00 51.44 92 ASN A C 1
ATOM 736 O O . ASN A 1 92 ? 22.435 -11.589 -28.725 1.00 51.44 92 ASN A O 1
ATOM 740 N N . VAL A 1 93 ? 22.212 -9.638 -27.657 1.00 52.50 93 VAL A N 1
ATOM 741 C CA . VAL A 1 93 ? 23.505 -9.114 -28.089 1.00 52.50 93 VAL A CA 1
ATOM 742 C C . VAL A 1 93 ? 24.558 -9.484 -27.046 1.00 52.50 93 VAL A C 1
ATOM 744 O O . VAL A 1 93 ? 24.437 -9.105 -25.878 1.00 52.50 93 VAL A O 1
ATOM 747 N N . THR A 1 94 ? 25.558 -10.281 -27.439 1.00 50.25 94 THR A N 1
ATOM 748 C CA . THR A 1 94 ? 26.646 -10.672 -26.532 1.00 50.25 94 THR A CA 1
ATOM 749 C C . THR A 1 94 ? 27.430 -9.428 -26.091 1.00 50.25 94 THR A C 1
ATOM 751 O O . THR A 1 94 ? 27.401 -8.397 -26.771 1.00 50.25 94 THR A O 1
ATOM 754 N N . PRO A 1 95 ? 28.130 -9.469 -24.942 1.00 56.09 95 PRO A N 1
ATOM 755 C CA . PRO A 1 95 ? 28.827 -8.300 -24.404 1.00 56.09 95 PRO A CA 1
ATOM 756 C C . PRO A 1 95 ? 29.814 -7.633 -25.380 1.00 56.09 95 PRO A C 1
ATOM 758 O O . PRO A 1 95 ? 30.083 -6.440 -25.237 1.00 56.09 95 PRO A O 1
ATOM 761 N N . GLU A 1 96 ? 30.338 -8.361 -26.376 1.00 50.53 96 GLU A N 1
ATOM 762 C CA . GLU A 1 96 ? 31.238 -7.801 -27.392 1.00 50.53 96 GLU A CA 1
ATOM 763 C C . GLU A 1 96 ? 30.557 -6.778 -28.316 1.00 50.53 96 GLU A C 1
ATOM 765 O O . GLU A 1 96 ? 31.165 -5.771 -28.686 1.00 50.53 96 GLU A O 1
ATOM 770 N N . ASP A 1 97 ? 29.286 -6.984 -28.641 1.00 53.00 97 ASP A N 1
ATOM 771 C CA . ASP A 1 97 ? 28.571 -6.197 -29.647 1.00 53.00 97 ASP A CA 1
ATOM 772 C C . ASP A 1 97 ? 28.044 -4.860 -29.082 1.00 53.00 97 ASP A C 1
ATOM 774 O O . ASP A 1 97 ? 27.906 -3.870 -29.807 1.00 53.00 97 ASP A O 1
ATOM 778 N N . VAL A 1 98 ? 27.851 -4.767 -27.758 1.00 54.47 98 VAL A N 1
ATOM 779 C CA . VAL A 1 98 ? 27.470 -3.517 -27.065 1.00 54.47 98 VAL A CA 1
ATOM 780 C C . VAL A 1 98 ? 28.565 -2.444 -27.207 1.00 54.47 98 VAL A C 1
ATOM 782 O O . VAL A 1 98 ? 28.275 -1.254 -27.349 1.00 54.47 98 VAL A O 1
ATOM 785 N N . SER A 1 99 ? 29.835 -2.867 -27.240 1.00 48.09 99 SER A N 1
ATOM 786 C CA . SER A 1 99 ? 31.005 -1.998 -27.449 1.00 48.09 99 SER A CA 1
ATOM 787 C C . SER A 1 99 ? 31.048 -1.390 -28.856 1.00 48.09 99 SER A C 1
ATOM 789 O O . SER A 1 99 ? 31.550 -0.277 -29.032 1.00 48.09 99 SER A O 1
ATOM 791 N N . MET A 1 100 ? 30.506 -2.084 -29.863 1.00 49.81 100 MET A N 1
ATOM 792 C CA . MET A 1 100 ? 30.442 -1.562 -31.231 1.00 49.81 100 MET A CA 1
ATOM 793 C C . MET A 1 100 ? 29.328 -0.529 -31.400 1.00 49.81 100 MET A C 1
ATOM 795 O O . MET A 1 100 ? 29.548 0.478 -32.066 1.00 49.81 100 MET A O 1
ATOM 799 N N . ILE A 1 101 ? 28.170 -0.719 -30.764 1.00 55.03 101 ILE A N 1
ATOM 800 C CA . ILE A 1 101 ? 27.020 0.187 -30.927 1.00 55.03 101 ILE A CA 1
ATOM 801 C C . ILE A 1 101 ? 27.298 1.570 -30.314 1.00 55.03 101 ILE A C 1
ATOM 803 O O . ILE A 1 101 ? 27.002 2.592 -30.927 1.00 55.03 101 ILE A O 1
ATOM 807 N N . MET A 1 102 ? 27.954 1.621 -29.151 1.00 54.91 102 MET A N 1
ATOM 808 C CA . MET A 1 102 ? 28.270 2.884 -28.463 1.00 54.91 102 MET A CA 1
ATOM 809 C C . MET A 1 102 ? 29.444 3.666 -29.076 1.00 54.91 102 MET A C 1
ATOM 811 O O . MET A 1 102 ? 29.668 4.812 -28.703 1.00 54.91 102 MET A O 1
ATOM 815 N N . LYS A 1 103 ? 30.214 3.078 -30.003 1.00 48.00 103 LYS A N 1
ATOM 816 C CA . LYS A 1 103 ? 31.358 3.750 -30.651 1.00 48.00 103 LYS A CA 1
ATOM 817 C C . LYS A 1 103 ? 31.007 4.502 -31.935 1.00 48.00 103 LYS A C 1
ATOM 819 O O . LYS A 1 103 ? 31.853 5.238 -32.433 1.00 48.00 103 LYS A O 1
ATOM 824 N N . PHE A 1 104 ? 29.801 4.318 -32.470 1.00 47.38 104 PHE A N 1
ATOM 825 C CA . PHE A 1 104 ? 29.372 4.918 -33.740 1.00 47.38 104 PHE A CA 1
ATOM 826 C C . PHE A 1 104 ? 28.102 5.772 -33.622 1.00 47.38 104 PHE A C 1
ATOM 828 O O . PHE A 1 104 ? 27.443 6.021 -34.630 1.00 47.38 104 PHE A O 1
ATOM 835 N N . SER A 1 105 ? 27.771 6.226 -32.411 1.00 41.41 105 SER A N 1
ATOM 836 C CA . SER A 1 105 ? 26.749 7.256 -32.165 1.00 41.41 105 SER A CA 1
ATOM 837 C C . SER A 1 105 ? 27.394 8.553 -31.694 1.00 41.41 105 SER A C 1
ATOM 839 O O . SER A 1 105 ? 28.419 8.458 -30.980 1.00 41.41 105 SER A O 1
#

Nearest PDB structures (foldseek):
  1t77-assembly4_D  TM=9.998E-01  e=3.354E-09  Homo sapiens
  1mi1-assembly1_B  TM=9.523E-01  e=7.954E-09  Homo sapiens
  1mi1-assembly1_A  TM=9.436E-01  e=7.954E-09  Homo sapiens

pLDDT: mean 83.79, std 17.74, range [41.41, 97.38]

Foldseek 3Di:
DCPDLVNLQCVLVVCCCQARQCVDDPNVVVVVNDDDQLLEPPSDDLVPDPDPVVSVVSVCCNVPVHHRDYHPYNDRRDRPPGVCVVPVPCPPDPPVVVVVVVVPD